Protein AF-A0A257M2D9-F1 (afdb_monomer_lite)

Secondary structure (DSSP, 8-state):
-HHHHHHHHHH---SEEEEE-TTS-HHHHHTS-HHHHHHHHHHHHHHT-EEEEE-SS---TT-S--EEEE----GGGGGS-HHHHHHT-EEEE-------

Radius of gyration: 15.76 Å; chains: 1; bounding box: 34×29×40 Å

pLDDT: mean 91.01, std 9.65, range [38.03, 96.06]

Sequence (100 aa):
MLKAGDLLVRDGNVPFVLLDASGLAARDLRAIPASAWWRLKQVAERTGCRIVVLSTFPLVPCANLRLSISAGLTLEDFDLPRAELLSRLWAVPERIRHVT

Structure (mmCIF, N/CA/C/O backbone):
data_AF-A0A257M2D9-F1
#
_entry.id   AF-A0A257M2D9-F1
#
loop_
_atom_site.group_PDB
_atom_site.id
_atom_site.type_symbol
_atom_site.label_atom_id
_atom_site.label_alt_id
_atom_site.label_comp_id
_atom_site.label_asym_id
_atom_site.label_entity_id
_atom_site.label_seq_id
_atom_site.pdbx_PDB_ins_code
_atom_site.Cartn_x
_atom_site.Cartn_y
_atom_site.Cartn_z
_atom_site.occupancy
_atom_site.B_iso_or_equiv
_atom_site.auth_seq_id
_atom_site.auth_comp_id
_atom_site.auth_asym_id
_atom_site.auth_atom_id
_atom_site.pdbx_PDB_model_num
ATOM 1 N N . MET A 1 1 ? -12.516 3.653 -3.510 1.00 67.81 1 MET A N 1
ATOM 2 C CA . MET A 1 1 ? -11.534 2.781 -2.829 1.00 67.81 1 MET A CA 1
ATOM 3 C C . MET A 1 1 ? -11.796 2.670 -1.327 1.00 67.81 1 MET A C 1
ATOM 5 O O . MET A 1 1 ? -12.231 1.612 -0.899 1.00 67.81 1 MET A O 1
ATOM 9 N N . LEU A 1 2 ? -11.615 3.736 -0.532 1.00 80.88 2 LEU A N 1
ATOM 10 C CA . LEU A 1 2 ? -11.615 3.617 0.936 1.00 80.88 2 LEU A CA 1
ATOM 11 C C . LEU A 1 2 ? -12.933 3.092 1.534 1.00 80.88 2 LEU A C 1
ATOM 13 O O . LEU A 1 2 ? -12.892 2.214 2.378 1.00 80.88 2 LEU A O 1
ATOM 17 N N . LYS A 1 3 ? -14.095 3.534 1.025 1.00 85.81 3 LYS A N 1
ATOM 18 C CA . LYS A 1 3 ? -15.410 3.025 1.464 1.00 85.81 3 LYS A CA 1
ATOM 19 C C . LYS A 1 3 ? -15.586 1.518 1.231 1.00 85.81 3 LYS A C 1
ATOM 21 O O . LYS A 1 3 ? -16.163 0.842 2.066 1.00 85.81 3 LYS A O 1
ATOM 26 N N . ALA A 1 4 ? -15.095 0.994 0.106 1.00 87.56 4 ALA A N 1
ATOM 27 C CA . ALA A 1 4 ? -15.168 -0.438 -0.184 1.00 87.56 4 ALA A CA 1
ATOM 28 C C . ALA A 1 4 ? -14.223 -1.229 0.734 1.00 87.56 4 ALA A C 1
ATOM 30 O O . ALA A 1 4 ? -14.628 -2.234 1.306 1.00 87.56 4 ALA A O 1
ATOM 31 N N . GLY A 1 5 ? -13.002 -0.722 0.950 1.00 89.25 5 GLY A N 1
ATOM 32 C CA . GLY A 1 5 ? -12.076 -1.284 1.935 1.00 89.25 5 GLY A CA 1
ATOM 33 C C . GLY A 1 5 ? -12.659 -1.278 3.350 1.00 89.25 5 GLY A C 1
ATOM 34 O O . GLY A 1 5 ? -12.594 -2.285 4.042 1.00 89.25 5 GLY A O 1
ATOM 35 N N . ASP A 1 6 ? -13.308 -0.186 3.756 1.00 90.50 6 ASP A N 1
ATOM 36 C CA . ASP A 1 6 ? -13.995 -0.092 5.045 1.00 90.50 6 ASP A CA 1
ATOM 37 C C . ASP A 1 6 ? -15.075 -1.163 5.221 1.00 90.50 6 ASP A C 1
ATOM 39 O O . ASP A 1 6 ? -15.205 -1.699 6.317 1.00 90.50 6 ASP A O 1
ATOM 43 N N . LEU A 1 7 ? -15.859 -1.460 4.179 1.00 91.94 7 LEU A N 1
ATOM 44 C CA . LEU A 1 7 ? -16.892 -2.498 4.243 1.00 91.94 7 LEU A CA 1
ATOM 45 C C . LEU A 1 7 ? -16.272 -3.880 4.471 1.00 91.94 7 LEU A C 1
ATOM 47 O O . LEU A 1 7 ? -16.698 -4.581 5.383 1.00 91.94 7 LEU A O 1
ATOM 51 N N . LEU A 1 8 ? -15.230 -4.228 3.708 1.00 92.62 8 LEU A N 1
ATOM 52 C CA . LEU A 1 8 ? -14.537 -5.517 3.833 1.00 92.62 8 LEU A CA 1
ATOM 53 C C . LEU A 1 8 ? -13.897 -5.698 5.211 1.00 92.62 8 LEU A C 1
ATOM 55 O O . LEU A 1 8 ? -13.977 -6.765 5.807 1.00 92.62 8 LEU A O 1
ATOM 59 N N . VAL A 1 9 ? -13.280 -4.641 5.736 1.00 93.38 9 VAL A N 1
ATOM 60 C CA . VAL A 1 9 ? -12.612 -4.688 7.041 1.00 93.38 9 VAL A CA 1
ATOM 61 C C . VAL A 1 9 ? -13.640 -4.756 8.173 1.00 93.38 9 VAL A C 1
ATOM 63 O O . VAL A 1 9 ? -13.412 -5.440 9.163 1.00 93.38 9 VAL A O 1
ATOM 66 N N . ARG A 1 10 ? -14.790 -4.078 8.044 1.00 91.81 10 ARG A N 1
ATOM 67 C CA . ARG A 1 10 ? -15.868 -4.120 9.051 1.00 91.81 10 ARG A CA 1
ATOM 68 C C . ARG A 1 10 ? -16.589 -5.456 9.117 1.00 91.81 10 ARG A C 1
ATOM 70 O O . ARG A 1 10 ? -17.085 -5.779 10.191 1.00 91.81 10 ARG A O 1
ATOM 77 N N . ASP A 1 11 ? -16.664 -6.175 8.003 1.00 90.81 11 ASP A N 1
ATOM 78 C CA . ASP A 1 11 ? -17.275 -7.502 7.945 1.00 90.81 11 ASP A CA 1
ATOM 79 C C . ASP A 1 11 ? -16.573 -8.494 8.889 1.00 90.81 11 ASP A C 1
ATOM 81 O O . ASP A 1 11 ? -17.217 -9.351 9.482 1.00 90.81 11 ASP A O 1
ATOM 85 N N . GLY A 1 12 ? -15.261 -8.335 9.096 1.00 86.44 12 GLY A N 1
ATOM 86 C CA . GLY A 1 12 ? -14.496 -9.106 10.079 1.00 86.44 12 GLY A CA 1
ATOM 87 C C . GLY A 1 12 ? -14.246 -10.568 9.696 1.00 86.44 12 GLY A C 1
ATOM 88 O O . GLY A 1 12 ? -13.485 -11.240 10.386 1.00 86.44 12 GLY A O 1
ATOM 89 N N . ASN A 1 13 ? -14.802 -11.053 8.581 1.00 91.12 13 ASN A N 1
ATOM 90 C CA . ASN A 1 13 ? -14.545 -12.407 8.079 1.00 91.12 13 ASN A CA 1
ATOM 91 C C . ASN A 1 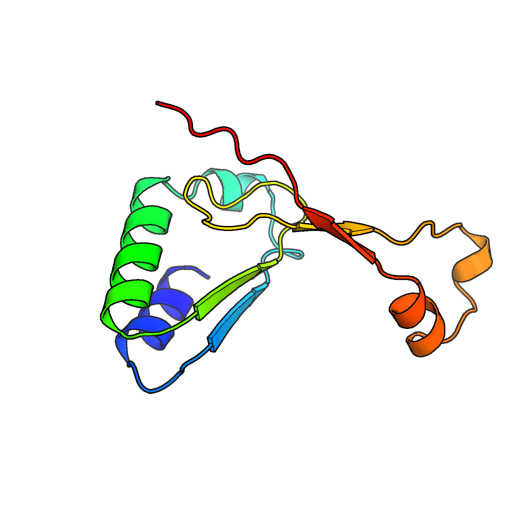13 ? -13.357 -12.471 7.106 1.00 91.12 13 ASN A C 1
ATOM 93 O O . ASN A 1 13 ? -12.959 -13.554 6.677 1.00 91.12 13 ASN A O 1
ATOM 97 N N . VAL A 1 14 ? -12.777 -11.320 6.752 1.00 91.69 14 VAL A N 1
ATOM 98 C CA . VAL A 1 14 ? -11.634 -11.225 5.841 1.00 91.69 14 VAL A CA 1
ATOM 99 C C . VAL A 1 14 ? -10.375 -10.877 6.644 1.00 91.69 14 VAL A C 1
ATOM 101 O O . VAL A 1 14 ? -10.231 -9.739 7.089 1.00 91.69 14 VAL A O 1
ATOM 104 N N . PRO A 1 15 ? -9.425 -11.813 6.827 1.00 91.75 15 PRO A N 1
ATOM 105 C CA . PRO A 1 15 ? -8.240 -11.572 7.656 1.00 91.75 15 PRO A CA 1
ATOM 106 C C . PRO A 1 15 ? -7.201 -10.664 6.979 1.00 91.75 15 PRO A C 1
ATOM 108 O O . PRO A 1 15 ? -6.265 -10.199 7.636 1.00 91.75 15 PRO A O 1
ATOM 111 N N . PHE A 1 16 ? -7.328 -10.432 5.669 1.00 95.25 16 PHE A N 1
ATOM 112 C CA . PHE A 1 16 ? -6.372 -9.674 4.872 1.00 95.25 16 PHE A CA 1
ATOM 113 C C . PHE A 1 16 ? -7.047 -8.919 3.722 1.00 95.25 16 PHE A C 1
ATOM 115 O O . PHE A 1 16 ? -7.719 -9.523 2.888 1.00 95.25 16 PHE A O 1
ATOM 122 N N . VAL A 1 17 ? -6.811 -7.610 3.636 1.00 94.88 17 VAL A N 1
ATOM 123 C CA . VAL A 1 17 ? -7.329 -6.742 2.572 1.00 94.88 17 VAL A CA 1
ATOM 124 C C . VAL A 1 17 ? -6.171 -6.026 1.880 1.00 94.88 17 VAL A C 1
ATOM 126 O O . VAL A 1 17 ? -5.421 -5.276 2.509 1.00 94.88 17 VAL A O 1
ATOM 129 N N . LEU A 1 18 ? -6.055 -6.228 0.566 1.00 95.50 18 LEU A N 1
ATOM 130 C CA . LEU A 1 18 ? -5.121 -5.509 -0.298 1.00 95.50 18 LEU A CA 1
ATOM 131 C C . LEU A 1 18 ? -5.852 -4.377 -1.023 1.00 95.50 18 LEU A C 1
ATOM 133 O O . LEU A 1 18 ? -6.800 -4.619 -1.769 1.00 95.50 18 LEU A O 1
ATOM 137 N N . LEU A 1 19 ? -5.402 -3.143 -0.820 1.00 95.38 19 LEU A N 1
ATOM 138 C CA . LEU A 1 19 ? -5.901 -1.965 -1.522 1.00 95.38 19 LEU A CA 1
ATOM 139 C C . LEU A 1 19 ? -4.865 -1.527 -2.556 1.00 95.38 19 LEU A C 1
ATOM 141 O O . LEU A 1 19 ? -3.840 -0.950 -2.195 1.00 95.38 19 LEU A O 1
ATOM 145 N N . ASP A 1 20 ? -5.132 -1.789 -3.833 1.00 94.38 20 ASP A N 1
ATOM 146 C CA . ASP A 1 20 ? -4.286 -1.302 -4.921 1.00 94.38 20 ASP A CA 1
ATOM 147 C C . ASP A 1 20 ? -4.711 0.106 -5.355 1.00 94.38 20 ASP A C 1
ATOM 149 O O . ASP A 1 20 ? -5.803 0.318 -5.886 1.00 94.38 20 ASP A O 1
ATOM 153 N N . ALA A 1 21 ? -3.841 1.080 -5.095 1.00 94.81 21 ALA A N 1
ATOM 154 C CA . ALA A 1 21 ? -4.001 2.472 -5.491 1.00 94.81 21 ALA A CA 1
ATOM 155 C C . ALA A 1 21 ? -3.069 2.865 -6.651 1.00 94.81 21 ALA A C 1
ATOM 157 O O . ALA A 1 21 ? -3.045 4.033 -7.038 1.00 94.81 21 ALA A O 1
ATOM 158 N N . SER A 1 22 ? -2.304 1.924 -7.213 1.00 91.38 22 SER A N 1
ATOM 159 C CA . SER A 1 22 ? -1.224 2.205 -8.172 1.00 91.38 22 SER A CA 1
ATOM 160 C C . SER A 1 22 ? -1.725 2.798 -9.493 1.00 91.38 22 SER A C 1
ATOM 162 O O . SER A 1 22 ? -1.005 3.556 -10.135 1.00 91.38 22 SER A O 1
ATOM 164 N N . GLY A 1 23 ? -2.970 2.497 -9.874 1.00 90.94 23 GLY A N 1
ATOM 165 C CA . GLY A 1 23 ? -3.625 3.039 -11.070 1.00 90.94 23 GLY A CA 1
ATOM 166 C C . GLY A 1 23 ? -4.431 4.325 -10.848 1.00 90.94 23 GLY A C 1
ATOM 167 O O . GLY A 1 23 ? -5.085 4.794 -11.777 1.00 90.94 23 GLY A O 1
ATOM 168 N N . LEU A 1 24 ? -4.449 4.881 -9.632 1.00 93.81 24 LEU A N 1
ATOM 1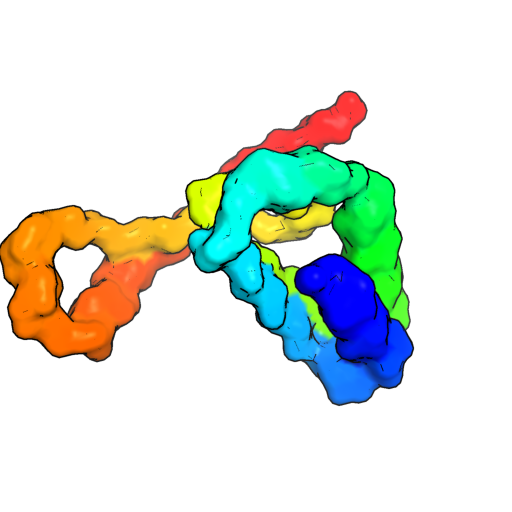69 C CA . LEU A 1 24 ? -5.267 6.050 -9.294 1.00 93.81 24 LEU A CA 1
ATOM 170 C C . LEU A 1 24 ? -4.456 7.350 -9.353 1.00 93.81 24 LEU A C 1
ATOM 172 O O . LEU A 1 24 ? -3.262 7.384 -9.055 1.00 93.81 24 LEU A O 1
ATOM 176 N N . ALA A 1 25 ? -5.121 8.456 -9.699 1.00 94.44 25 ALA A N 1
ATOM 177 C CA . ALA A 1 25 ? -4.466 9.754 -9.794 1.00 94.44 25 ALA A CA 1
ATOM 178 C C . ALA A 1 25 ? -3.961 10.228 -8.420 1.00 94.44 25 ALA A C 1
ATOM 180 O O . ALA A 1 25 ? -4.712 10.302 -7.445 1.00 94.44 25 ALA A O 1
ATOM 181 N N . ALA A 1 26 ? -2.691 10.639 -8.358 1.00 94.44 26 ALA A N 1
ATOM 182 C CA . ALA A 1 26 ? -2.057 11.075 -7.113 1.00 94.44 26 ALA A CA 1
ATOM 183 C C . ALA A 1 26 ? -2.796 12.239 -6.429 1.00 94.44 26 ALA A C 1
ATOM 185 O O . ALA A 1 26 ? -2.828 12.300 -5.202 1.00 94.44 26 ALA A O 1
ATOM 186 N N . ARG A 1 27 ? -3.418 13.143 -7.202 1.00 95.44 27 ARG A N 1
ATOM 187 C CA . ARG A 1 27 ? -4.207 14.264 -6.661 1.00 95.44 27 ARG A CA 1
ATOM 188 C C . ARG A 1 27 ? -5.409 13.778 -5.839 1.00 95.44 27 ARG A C 1
ATOM 190 O O . ARG A 1 27 ? -5.631 14.275 -4.741 1.00 95.44 27 ARG A O 1
ATOM 197 N N . ASP A 1 28 ? -6.121 12.768 -6.337 1.00 94.44 28 ASP A N 1
ATOM 198 C CA . ASP A 1 28 ? -7.339 12.246 -5.712 1.00 94.44 28 ASP A CA 1
ATOM 199 C C . ASP A 1 28 ? -6.970 11.443 -4.459 1.00 94.44 28 ASP A C 1
ATOM 201 O O . ASP A 1 28 ? -7.635 11.520 -3.429 1.00 94.44 28 ASP A O 1
ATOM 205 N N . LEU A 1 29 ? -5.846 10.724 -4.523 1.00 95.19 29 LEU A N 1
ATOM 206 C CA . LEU A 1 29 ? -5.287 9.988 -3.394 1.00 95.19 29 LEU A CA 1
ATOM 207 C C . LEU A 1 29 ? -4.788 10.909 -2.270 1.00 95.19 29 LEU A C 1
ATOM 209 O O . LEU A 1 29 ? -5.040 10.632 -1.099 1.00 95.19 29 LEU A O 1
ATOM 213 N N . ARG A 1 30 ? -4.111 12.016 -2.599 1.00 94.00 30 ARG A N 1
ATOM 214 C CA . ARG A 1 30 ? -3.638 13.004 -1.608 1.00 94.00 30 ARG A CA 1
ATOM 215 C C . ARG A 1 30 ? -4.774 13.791 -0.957 1.00 94.00 30 ARG A C 1
ATOM 217 O O . ARG A 1 30 ? -4.598 14.281 0.152 1.00 94.00 30 ARG A O 1
ATOM 224 N N . ALA A 1 31 ? -5.928 13.892 -1.617 1.00 95.06 31 ALA A N 1
ATOM 225 C CA . ALA A 1 31 ? -7.121 14.508 -1.045 1.00 95.06 31 ALA A CA 1
ATOM 226 C C . ALA A 1 31 ? -7.780 13.646 0.051 1.00 95.06 31 ALA A C 1
ATOM 228 O O . ALA A 1 31 ? -8.658 14.135 0.763 1.00 95.06 31 ALA A O 1
ATOM 229 N N . ILE A 1 32 ? -7.379 12.376 0.209 1.00 94.69 32 ILE A N 1
ATOM 230 C CA . ILE A 1 32 ? -7.897 11.503 1.268 1.00 94.69 32 ILE A CA 1
ATOM 231 C C . ILE A 1 32 ? -7.400 12.015 2.631 1.00 94.69 32 ILE A C 1
ATOM 233 O O . ILE A 1 32 ? -6.191 12.019 2.875 1.00 94.69 32 ILE A O 1
ATOM 237 N N . PRO A 1 33 ? -8.301 12.387 3.561 1.00 94.50 33 PRO A N 1
ATOM 238 C CA . PRO A 1 33 ? -7.898 12.885 4.871 1.00 94.50 33 PRO A CA 1
ATOM 239 C C . PRO A 1 33 ? -7.132 11.837 5.686 1.00 94.50 33 PRO A C 1
ATOM 241 O O . PRO A 1 33 ? -7.504 10.662 5.716 1.00 94.50 33 PRO A O 1
ATOM 244 N N . ALA A 1 34 ? -6.124 12.274 6.448 1.00 94.31 34 ALA A N 1
ATOM 245 C CA . ALA A 1 34 ? -5.374 11.407 7.363 1.00 94.31 34 ALA A CA 1
ATOM 246 C C . ALA A 1 34 ? -6.281 10.683 8.380 1.00 94.31 34 ALA A C 1
ATOM 248 O O . ALA A 1 34 ? -6.060 9.513 8.694 1.00 94.31 34 ALA A O 1
ATOM 249 N N . SER A 1 35 ? -7.353 11.342 8.835 1.00 95.06 35 SER A N 1
ATOM 250 C CA . SER A 1 35 ? -8.352 10.762 9.742 1.00 95.06 35 SER A CA 1
ATOM 251 C C . SER A 1 35 ? -9.068 9.546 9.149 1.00 95.06 35 SER A C 1
ATOM 253 O O . SER A 1 35 ? -9.429 8.624 9.880 1.00 95.06 35 SER A O 1
ATOM 255 N N . ALA A 1 36 ? -9.239 9.499 7.826 1.00 95.12 36 ALA A N 1
ATOM 256 C CA . ALA A 1 36 ? -9.870 8.374 7.152 1.00 95.12 36 ALA A CA 1
ATOM 257 C C . ALA A 1 36 ? -8.971 7.126 7.200 1.00 95.12 36 ALA A C 1
ATOM 259 O O . ALA A 1 36 ? -9.459 6.029 7.476 1.00 95.12 36 ALA A O 1
ATOM 260 N N . TRP A 1 37 ? -7.656 7.304 7.027 1.00 95.69 37 TRP A N 1
ATOM 261 C CA . TRP A 1 37 ? -6.661 6.240 7.196 1.00 95.69 37 TRP A CA 1
ATOM 262 C C . TRP A 1 37 ? -6.579 5.749 8.637 1.00 95.69 37 TRP A C 1
ATOM 264 O O . TRP A 1 37 ? -6.566 4.542 8.876 1.00 95.69 37 TRP A O 1
ATOM 274 N N . TRP A 1 38 ? -6.585 6.677 9.596 1.00 95.31 38 TRP A N 1
ATOM 275 C CA . TRP A 1 38 ? -6.579 6.334 11.015 1.00 95.31 38 TRP A CA 1
ATOM 276 C C . TRP A 1 38 ? -7.808 5.512 11.407 1.00 95.31 38 TRP A C 1
ATOM 278 O O . TRP A 1 38 ? -7.689 4.470 12.048 1.00 95.31 38 TRP A O 1
ATOM 288 N N . ARG A 1 39 ? -8.996 5.927 10.951 1.00 94.69 39 ARG A N 1
ATOM 289 C CA . ARG A 1 39 ? -10.234 5.182 11.194 1.00 94.69 39 ARG A CA 1
ATOM 290 C C . ARG A 1 39 ? -10.178 3.784 10.583 1.00 94.69 39 ARG A C 1
ATOM 292 O O . ARG A 1 39 ? -10.590 2.831 11.236 1.00 94.69 39 ARG A O 1
ATOM 299 N N . LEU A 1 40 ? -9.687 3.657 9.351 1.00 95.44 40 LEU A N 1
ATOM 300 C CA . LEU A 1 40 ? -9.556 2.360 8.690 1.00 95.44 40 LEU A CA 1
ATOM 301 C C . LEU A 1 40 ? -8.613 1.431 9.476 1.00 95.44 40 LEU A C 1
ATOM 303 O O . LEU A 1 40 ? -8.969 0.281 9.726 1.00 95.44 40 LEU A O 1
ATOM 307 N N . LYS A 1 41 ? -7.469 1.950 9.944 1.00 95.06 41 LYS A N 1
ATOM 308 C CA . LYS A 1 41 ? -6.530 1.220 10.810 1.00 95.06 41 LYS A CA 1
ATOM 309 C C . LYS A 1 41 ? -7.195 0.725 12.095 1.00 95.06 41 LYS A C 1
ATOM 311 O O . LYS A 1 41 ? -7.097 -0.457 12.398 1.00 95.06 41 LYS A O 1
ATOM 316 N N . GLN A 1 42 ? -7.918 1.588 12.808 1.00 95.12 42 GLN A N 1
ATOM 317 C CA . GLN A 1 42 ? -8.588 1.197 14.054 1.00 95.12 42 GLN A CA 1
ATOM 318 C C . GLN A 1 42 ? -9.620 0.080 13.848 1.00 95.12 42 GLN A C 1
ATOM 320 O O . GLN A 1 42 ? -9.735 -0.826 14.671 1.00 95.12 42 GLN A O 1
ATOM 325 N N . VAL A 1 43 ? -10.387 0.131 12.753 1.00 95.12 43 VAL A N 1
ATOM 326 C CA . VAL A 1 43 ? -11.342 -0.941 12.433 1.00 95.12 43 VAL A CA 1
ATOM 327 C C . VAL A 1 43 ? -10.597 -2.240 12.119 1.00 95.12 43 VAL A C 1
ATOM 329 O O . VAL A 1 43 ? -11.016 -3.294 12.593 1.00 95.12 43 VAL A O 1
ATOM 332 N N . ALA A 1 44 ? -9.493 -2.167 11.373 1.00 94.81 44 ALA A N 1
ATOM 333 C CA . ALA A 1 44 ? -8.665 -3.325 11.048 1.00 94.81 44 ALA A CA 1
ATOM 334 C C . ALA A 1 44 ? -8.103 -4.001 12.301 1.00 94.81 44 ALA A C 1
ATOM 336 O O . ALA A 1 44 ? -8.283 -5.199 12.491 1.00 94.81 44 ALA A O 1
ATOM 337 N N . GLU A 1 45 ? -7.516 -3.215 13.205 1.00 94.12 45 GLU A N 1
ATOM 338 C CA . GLU A 1 45 ? -6.973 -3.706 14.474 1.00 94.12 45 GLU A CA 1
ATOM 339 C C . GLU A 1 45 ? -8.061 -4.354 15.337 1.00 94.12 45 GLU A C 1
ATOM 341 O O . GLU A 1 45 ? -7.863 -5.449 15.858 1.00 94.12 45 GLU A O 1
ATOM 346 N N . ARG A 1 46 ? -9.246 -3.734 15.429 1.00 95.12 46 ARG A N 1
ATOM 347 C CA . ARG A 1 46 ? -10.371 -4.281 16.203 1.00 95.12 46 ARG A CA 1
ATOM 348 C C . ARG A 1 46 ? -10.921 -5.591 15.635 1.00 95.12 46 ARG A C 1
ATOM 350 O O . ARG A 1 46 ? -11.421 -6.413 16.393 1.00 95.12 46 ARG A O 1
ATOM 357 N N . THR A 1 47 ? -10.881 -5.761 14.318 1.00 94.81 47 THR A N 1
ATOM 358 C CA . THR A 1 47 ? -11.402 -6.955 13.627 1.00 94.81 47 THR A CA 1
ATOM 359 C C . THR A 1 47 ? -10.335 -8.026 13.406 1.00 94.81 47 THR A C 1
ATOM 361 O O . THR A 1 47 ? -10.646 -9.102 12.911 1.00 94.81 47 THR A O 1
ATOM 364 N N . GLY A 1 48 ? -9.074 -7.754 13.761 1.00 93.00 48 GLY A N 1
ATOM 365 C CA . GLY A 1 48 ? -7.948 -8.647 13.476 1.00 93.00 48 GLY A CA 1
ATOM 366 C C . GLY A 1 48 ? -7.549 -8.702 11.993 1.00 93.00 48 GLY A C 1
ATOM 367 O O . GLY A 1 48 ? -6.718 -9.530 11.612 1.00 93.00 48 GLY A O 1
ATOM 368 N N . CYS A 1 49 ? -8.106 -7.825 11.154 1.00 95.38 49 CYS A N 1
ATOM 369 C CA . CYS A 1 49 ? -7.789 -7.736 9.735 1.00 95.38 49 CYS A CA 1
ATOM 370 C C . CYS A 1 49 ? -6.440 -7.037 9.512 1.00 95.38 49 CYS A C 1
ATOM 372 O O . CYS A 1 49 ? -6.137 -5.998 10.102 1.00 95.38 49 CYS A O 1
ATOM 374 N N . ARG A 1 50 ? -5.638 -7.559 8.581 1.00 95.25 50 ARG A N 1
ATOM 375 C CA . ARG A 1 50 ? -4.422 -6.904 8.079 1.00 95.25 50 ARG A CA 1
ATOM 376 C C . ARG A 1 50 ? -4.737 -6.129 6.808 1.00 95.25 50 ARG A C 1
ATOM 378 O O . ARG A 1 50 ? -5.356 -6.669 5.899 1.00 95.25 50 ARG A O 1
ATOM 385 N N . ILE A 1 51 ? -4.290 -4.879 6.724 1.00 95.69 51 ILE A N 1
ATOM 386 C CA . ILE A 1 51 ? -4.467 -4.052 5.526 1.00 95.69 51 ILE A CA 1
ATOM 387 C C . ILE A 1 51 ? -3.108 -3.765 4.909 1.00 95.69 51 ILE A C 1
ATOM 389 O O . ILE A 1 51 ? -2.203 -3.281 5.590 1.00 95.69 51 ILE A O 1
ATOM 393 N N . VAL A 1 52 ? -2.995 -4.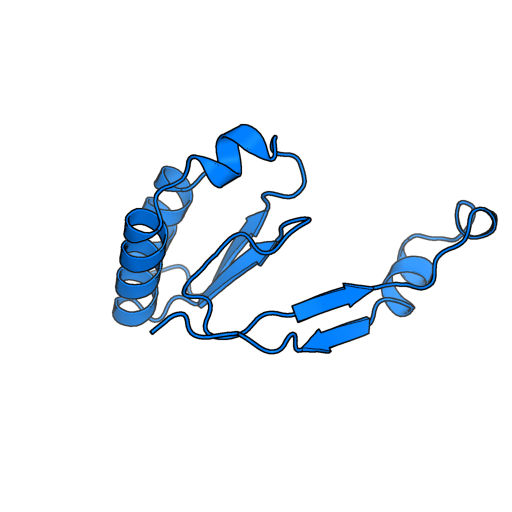012 3.607 1.00 96.06 52 VAL A N 1
ATOM 394 C CA . VAL A 1 52 ? -1.845 -3.611 2.794 1.00 96.06 52 VAL A CA 1
ATOM 395 C C . VAL A 1 52 ? -2.328 -2.639 1.731 1.00 96.06 52 VAL A C 1
ATOM 397 O O . VAL A 1 52 ? -3.334 -2.881 1.070 1.00 96.06 52 VAL A O 1
ATOM 400 N N . VAL A 1 53 ? -1.614 -1.529 1.572 1.00 96.06 53 VAL A N 1
ATOM 401 C CA . VAL A 1 53 ? -1.909 -0.520 0.552 1.00 96.06 53 VAL A CA 1
ATOM 402 C C . VAL A 1 53 ? -0.743 -0.468 -0.424 1.00 96.06 53 VAL A C 1
ATOM 404 O O . VAL A 1 53 ? 0.376 -0.161 -0.014 1.00 96.06 53 VAL A O 1
ATOM 407 N N . LEU A 1 54 ? -1.006 -0.773 -1.694 1.00 96.00 54 LEU A N 1
ATOM 408 C CA . LEU A 1 54 ? -0.043 -0.616 -2.782 1.00 96.00 54 LEU A CA 1
ATOM 409 C C . LEU A 1 54 ? -0.222 0.769 -3.393 1.00 96.00 54 LEU A C 1
ATOM 411 O O . LEU A 1 54 ? -1.325 1.147 -3.785 1.00 96.00 54 LEU A O 1
ATOM 415 N N . SER A 1 55 ? 0.853 1.544 -3.442 1.00 94.94 55 SER A N 1
ATOM 416 C CA . SER A 1 55 ? 0.839 2.896 -3.988 1.00 94.94 55 SER A CA 1
ATOM 417 C C . SER A 1 55 ? 2.222 3.278 -4.498 1.00 94.94 55 SER A C 1
ATOM 419 O O . SER A 1 55 ? 3.232 2.872 -3.934 1.00 94.94 55 SER A O 1
ATOM 421 N N . THR A 1 56 ? 2.271 4.127 -5.524 1.00 92.94 56 THR A N 1
ATOM 422 C CA . THR A 1 56 ? 3.520 4.616 -6.140 1.00 92.94 56 THR A CA 1
ATOM 423 C C . THR A 1 56 ? 4.246 5.685 -5.314 1.00 92.94 56 THR A C 1
ATOM 425 O O . THR A 1 56 ? 5.314 6.151 -5.693 1.00 92.94 56 THR A O 1
ATOM 428 N N . PHE A 1 57 ? 3.672 6.097 -4.183 1.00 92.19 57 PHE A N 1
ATOM 429 C CA . PHE A 1 57 ? 4.255 7.049 -3.239 1.00 92.19 57 PHE A CA 1
ATOM 430 C C . PHE A 1 57 ? 3.775 6.750 -1.808 1.00 92.19 57 PHE A C 1
ATOM 432 O O . PHE A 1 57 ? 2.823 5.983 -1.633 1.00 92.19 57 PHE A O 1
ATOM 439 N N . PRO A 1 58 ? 4.376 7.358 -0.767 1.00 93.25 58 PRO A N 1
ATOM 440 C CA . PRO A 1 58 ? 3.951 7.167 0.618 1.00 93.25 58 PRO A CA 1
ATOM 441 C C . PRO A 1 58 ? 2.528 7.682 0.928 1.00 93.25 58 PRO A C 1
ATOM 443 O O . PRO A 1 58 ? 2.351 8.810 1.375 1.00 93.25 58 PRO A O 1
ATOM 446 N N . LEU A 1 59 ? 1.498 6.856 0.700 1.00 94.50 59 LEU A N 1
ATOM 447 C CA . LEU A 1 59 ? 0.091 7.281 0.783 1.00 94.50 59 LEU A CA 1
ATOM 448 C C . LEU A 1 59 ? -0.501 7.289 2.205 1.00 94.50 59 LEU A C 1
ATOM 450 O O . LEU A 1 59 ? -1.245 8.199 2.552 1.00 94.50 59 LEU A O 1
ATOM 454 N N . VAL A 1 60 ? -0.210 6.272 3.023 1.00 94.94 60 VAL A N 1
ATOM 455 C CA . VAL A 1 60 ? -0.860 6.064 4.334 1.00 94.94 60 VAL A CA 1
ATOM 456 C C . VAL A 1 60 ? -0.009 6.653 5.465 1.00 94.94 60 VAL A C 1
ATOM 458 O O . VAL A 1 60 ? 1.022 6.057 5.778 1.00 94.94 60 VAL A O 1
ATOM 461 N N . PRO A 1 61 ? -0.395 7.760 6.126 1.00 93.25 61 PRO A N 1
ATOM 462 C CA . PRO A 1 61 ? 0.472 8.417 7.112 1.00 93.25 61 PRO A CA 1
ATOM 463 C C . PRO A 1 61 ? 0.720 7.578 8.373 1.00 93.25 61 PRO A C 1
ATOM 465 O O . PRO A 1 61 ? 1.808 7.601 8.932 1.00 93.25 61 PRO A O 1
ATOM 468 N N . CYS A 1 62 ? -0.278 6.800 8.802 1.00 93.81 62 CYS A N 1
ATOM 469 C CA . CYS A 1 62 ? -0.251 6.016 10.040 1.00 93.81 62 CYS A CA 1
ATOM 470 C C . CYS A 1 62 ? 0.120 4.533 9.846 1.00 93.81 62 CYS A C 1
ATOM 472 O O . CYS A 1 62 ? -0.232 3.696 10.687 1.00 93.81 62 CYS A O 1
ATOM 474 N N . ALA A 1 63 ? 0.768 4.195 8.725 1.00 94.75 63 ALA A N 1
ATOM 475 C CA . ALA A 1 63 ? 1.203 2.831 8.435 1.00 94.75 63 ALA A CA 1
ATOM 476 C C . ALA A 1 63 ? 2.169 2.322 9.518 1.00 94.75 63 ALA A C 1
ATOM 478 O O . ALA A 1 63 ? 3.080 3.043 9.913 1.00 94.75 63 ALA A O 1
ATOM 479 N N . ASN A 1 64 ? 1.980 1.086 9.990 1.00 93.69 64 ASN A N 1
ATOM 480 C CA . ASN A 1 64 ? 2.881 0.456 10.968 1.00 93.69 64 ASN A CA 1
ATOM 481 C C . ASN A 1 64 ? 4.188 -0.037 10.328 1.00 93.69 64 ASN A C 1
ATOM 483 O O . ASN A 1 64 ? 5.214 -0.103 10.994 1.00 93.69 64 ASN A O 1
ATOM 487 N N . LEU A 1 65 ? 4.136 -0.394 9.044 1.00 94.19 65 LEU A N 1
ATOM 488 C CA . LEU A 1 65 ? 5.273 -0.812 8.236 1.00 94.19 65 LEU A CA 1
ATOM 489 C C . LEU A 1 65 ? 5.128 -0.181 6.853 1.00 94.19 65 LEU A C 1
ATOM 491 O O . LEU A 1 65 ? 4.037 -0.177 6.279 1.00 94.19 65 LEU A O 1
ATOM 495 N N . ARG A 1 66 ? 6.230 0.336 6.315 1.00 95.50 66 ARG A N 1
ATOM 496 C CA . ARG A 1 66 ? 6.316 0.806 4.936 1.00 95.50 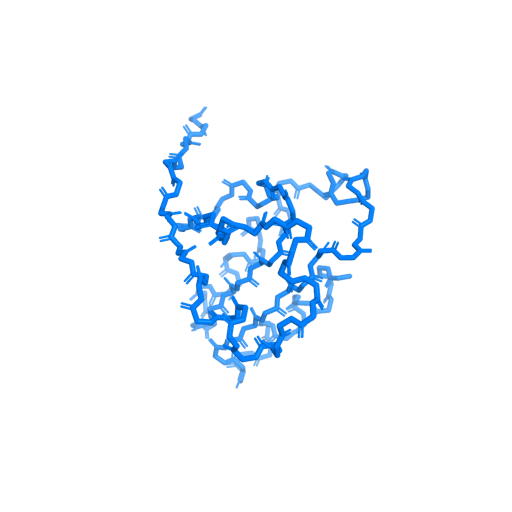66 ARG A CA 1
ATOM 497 C C . ARG A 1 66 ? 7.460 0.079 4.255 1.00 95.50 66 ARG A C 1
ATOM 499 O O . ARG A 1 66 ? 8.573 0.065 4.773 1.00 95.50 66 ARG A O 1
ATOM 506 N N . LEU A 1 67 ? 7.163 -0.513 3.108 1.00 95.06 67 LEU A N 1
ATOM 507 C CA . LEU A 1 67 ? 8.135 -1.177 2.255 1.00 95.06 67 LEU A CA 1
ATOM 508 C C . LEU A 1 67 ? 8.180 -0.434 0.923 1.00 95.06 67 LEU A C 1
ATOM 510 O O . LEU A 1 67 ? 7.128 -0.145 0.351 1.00 95.06 67 LEU A O 1
ATOM 514 N N . SER A 1 68 ? 9.384 -0.150 0.445 1.00 93.75 68 SER A N 1
ATOM 515 C CA . SER A 1 68 ? 9.618 0.211 -0.947 1.00 93.75 68 SER A CA 1
ATOM 516 C C . SER A 1 68 ? 9.933 -1.062 -1.713 1.00 93.75 68 SER A C 1
ATOM 518 O O . SER A 1 68 ? 10.786 -1.838 -1.276 1.00 93.75 68 SER A O 1
ATOM 520 N N . ILE A 1 69 ? 9.238 -1.295 -2.824 1.00 92.44 69 ILE A N 1
ATOM 521 C CA . ILE A 1 69 ? 9.547 -2.402 -3.729 1.00 92.44 69 ILE A CA 1
ATOM 522 C C . ILE A 1 69 ? 10.364 -1.832 -4.877 1.00 92.44 69 ILE A C 1
ATOM 524 O O . ILE A 1 69 ? 9.986 -0.828 -5.478 1.00 92.44 69 ILE A O 1
ATOM 528 N N . SER A 1 70 ? 11.486 -2.468 -5.175 1.00 90.62 70 SER A N 1
ATOM 529 C CA . SER A 1 70 ? 12.340 -2.097 -6.294 1.00 90.62 70 SER A CA 1
ATOM 530 C C . SER A 1 70 ? 12.779 -3.349 -7.036 1.00 90.62 70 SER A C 1
ATOM 532 O O . SER A 1 70 ? 13.005 -4.402 -6.448 1.00 90.62 70 SER A O 1
ATOM 534 N N . ALA A 1 71 ? 12.910 -3.215 -8.345 1.00 89.50 71 ALA A N 1
ATOM 535 C CA . ALA A 1 71 ? 13.675 -4.115 -9.184 1.00 89.50 71 ALA A CA 1
ATOM 536 C C . ALA A 1 71 ? 14.548 -3.196 -10.035 1.00 89.50 71 ALA A C 1
ATOM 538 O O . ALA A 1 71 ? 14.049 -2.207 -10.572 1.00 89.50 71 ALA A O 1
ATOM 539 N N . GLY A 1 72 ? 15.856 -3.447 -10.085 1.00 89.62 72 GLY A N 1
ATOM 540 C CA . GLY A 1 72 ? 16.782 -2.662 -10.906 1.00 89.62 72 GLY A CA 1
ATOM 541 C C . GLY A 1 72 ? 16.570 -2.979 -12.381 1.00 89.62 72 GLY A C 1
ATOM 542 O O . GLY A 1 72 ? 17.409 -3.655 -12.965 1.00 89.62 72 GLY A O 1
ATOM 543 N N . LEU A 1 73 ? 15.409 -2.596 -12.918 1.00 91.94 73 LEU A N 1
ATOM 544 C CA . LEU A 1 73 ? 14.965 -2.905 -14.270 1.00 91.94 73 LEU A CA 1
ATOM 545 C C . LEU A 1 73 ? 15.497 -1.869 -15.260 1.00 91.94 73 LEU A C 1
ATOM 547 O O . LEU A 1 73 ? 15.481 -0.668 -14.977 1.00 91.94 73 LEU A O 1
ATOM 551 N N . THR A 1 74 ? 15.937 -2.335 -16.423 1.00 93.00 74 THR A N 1
ATOM 552 C CA . THR A 1 74 ? 16.369 -1.509 -17.557 1.00 93.00 74 THR A CA 1
ATOM 553 C C . THR A 1 74 ? 15.418 -1.696 -18.744 1.00 93.00 74 THR A C 1
ATOM 555 O O . THR A 1 74 ? 14.472 -2.479 -18.688 1.00 93.00 74 THR A O 1
ATOM 558 N N . LEU A 1 75 ? 15.648 -0.967 -19.842 1.00 93.06 75 LEU A N 1
ATOM 559 C CA . LEU A 1 75 ? 14.868 -1.148 -21.073 1.00 93.06 75 LEU A CA 1
ATOM 560 C C . LEU A 1 75 ? 15.099 -2.517 -21.734 1.00 93.06 75 LEU A C 1
ATOM 562 O O . LEU A 1 75 ? 14.250 -2.967 -22.493 1.00 93.06 75 LEU A O 1
ATOM 566 N N . GLU A 1 76 ? 16.216 -3.184 -21.439 1.00 93.38 76 GLU A N 1
ATOM 567 C CA . GLU A 1 76 ? 16.532 -4.518 -21.968 1.00 93.38 76 GLU A CA 1
ATOM 568 C C . GLU A 1 76 ? 15.645 -5.605 -21.339 1.00 93.38 76 GLU A C 1
ATOM 570 O O . GLU A 1 76 ? 15.465 -6.676 -21.908 1.00 93.38 76 GLU A O 1
ATOM 575 N N . ASP A 1 77 ? 15.032 -5.312 -20.190 1.00 94.75 77 ASP A N 1
ATOM 576 C CA . ASP A 1 77 ? 14.219 -6.266 -19.440 1.00 94.75 77 ASP A CA 1
ATOM 577 C C . ASP A 1 77 ? 12.786 -6.429 -20.002 1.00 94.75 77 ASP A C 1
ATOM 579 O O . ASP A 1 77 ? 12.015 -7.239 -19.490 1.00 94.75 77 ASP A O 1
ATOM 583 N N . PHE A 1 78 ? 12.398 -5.679 -21.045 1.00 92.44 78 PHE A N 1
ATOM 584 C CA . PHE A 1 78 ? 11.038 -5.719 -21.616 1.00 92.44 78 PHE A CA 1
ATOM 585 C C . PHE A 1 78 ? 10.667 -7.064 -22.250 1.00 92.44 78 PHE A C 1
ATOM 587 O O . PHE A 1 78 ? 9.490 -7.431 -22.239 1.00 92.44 78 PHE A O 1
ATOM 594 N N . ASP A 1 79 ? 11.655 -7.793 -22.769 1.00 95.00 79 ASP A N 1
ATOM 595 C CA . ASP A 1 79 ? 11.452 -9.095 -23.412 1.00 95.00 79 ASP A CA 1
ATOM 596 C C . ASP A 1 79 ? 11.489 -10.261 -22.409 1.00 95.00 79 ASP A C 1
ATOM 598 O O . ASP A 1 79 ? 11.214 -11.410 -22.771 1.00 95.00 79 ASP A O 1
ATOM 602 N N . LEU A 1 80 ? 11.807 -9.989 -21.137 1.00 95.19 80 LEU A N 1
ATOM 603 C CA . LEU A 1 80 ? 11.897 -11.029 -20.121 1.00 95.19 80 LEU A CA 1
ATOM 604 C C . LEU A 1 80 ? 10.507 -11.523 -19.695 1.00 95.19 80 LEU A C 1
ATOM 606 O O . LEU A 1 80 ? 9.570 -10.735 -19.513 1.00 95.19 80 LEU A O 1
ATOM 610 N N . PRO A 1 81 ? 10.351 -12.834 -19.438 1.00 95.81 81 PRO A N 1
ATOM 611 C CA . PRO A 1 81 ? 9.130 -13.366 -18.861 1.00 95.81 81 PRO A CA 1
ATOM 612 C C . PRO A 1 81 ? 8.800 -12.689 -17.528 1.00 95.81 81 PRO A C 1
ATOM 614 O O . PRO A 1 81 ? 9.660 -12.488 -16.671 1.00 95.81 81 PRO A O 1
ATOM 617 N N . ARG A 1 82 ? 7.509 -12.443 -17.276 1.00 93.44 82 ARG A N 1
ATOM 618 C CA . ARG A 1 82 ? 7.035 -11.840 -16.017 1.00 93.44 82 ARG A CA 1
ATOM 619 C C . ARG A 1 82 ? 7.588 -12.534 -14.766 1.00 93.44 82 ARG A C 1
ATOM 621 O O . ARG A 1 82 ? 7.874 -11.862 -13.783 1.00 93.44 82 ARG A O 1
ATOM 628 N N . ALA A 1 83 ? 7.723 -13.860 -14.784 1.00 95.06 83 ALA A N 1
ATOM 629 C CA . ALA A 1 83 ? 8.255 -14.618 -13.651 1.00 95.06 83 ALA A CA 1
ATOM 630 C C . ALA A 1 83 ? 9.705 -14.228 -13.303 1.00 95.06 83 ALA A C 1
ATOM 632 O O . ALA A 1 83 ? 10.053 -14.168 -12.125 1.00 95.06 83 ALA A O 1
ATOM 633 N N . GLU A 1 84 ? 10.519 -13.911 -14.309 1.00 94.75 84 GLU A N 1
ATOM 634 C CA . GLU A 1 84 ? 11.908 -13.475 -14.146 1.00 94.75 84 GLU A CA 1
ATOM 635 C C . GLU A 1 84 ? 11.995 -12.033 -13.633 1.00 94.75 84 GLU A C 1
ATOM 637 O O . GLU A 1 84 ? 12.795 -11.718 -12.755 1.00 94.75 84 GLU A O 1
ATOM 642 N N . LEU A 1 85 ? 11.095 -11.162 -14.090 1.00 94.00 85 LEU A N 1
ATOM 643 C CA . LEU A 1 85 ? 10.978 -9.809 -13.542 1.00 94.00 85 LEU A CA 1
ATOM 644 C C . LEU A 1 85 ? 10.573 -9.835 -12.062 1.00 94.00 85 LEU A C 1
ATOM 646 O O . LEU A 1 85 ? 11.113 -9.084 -11.249 1.00 94.00 85 LEU A O 1
ATOM 650 N N . LEU A 1 86 ? 9.636 -10.717 -11.698 1.00 93.25 86 LEU A N 1
ATOM 651 C CA . LEU A 1 86 ? 9.160 -10.852 -10.321 1.00 93.25 86 LEU A CA 1
ATOM 652 C C . LEU A 1 86 ? 10.234 -11.406 -9.376 1.00 93.25 86 LEU A C 1
ATOM 654 O O . LEU A 1 86 ? 10.277 -10.982 -8.223 1.00 93.25 86 LEU A O 1
ATOM 658 N N . SER A 1 87 ? 11.107 -12.310 -9.834 1.00 93.62 87 SER A N 1
ATOM 659 C CA . SER A 1 87 ? 12.176 -12.873 -8.992 1.00 93.62 87 SER A CA 1
ATOM 660 C C . SER A 1 87 ? 13.263 -11.852 -8.632 1.00 93.62 87 SER A C 1
ATOM 662 O O . SER A 1 87 ? 13.975 -12.036 -7.646 1.00 93.62 87 SER A O 1
ATOM 664 N N . ARG A 1 88 ? 13.363 -10.752 -9.392 1.00 94.44 88 ARG A N 1
ATOM 665 C CA . ARG A 1 88 ? 14.285 -9.630 -9.143 1.00 94.44 88 ARG A CA 1
ATOM 666 C C . ARG A 1 88 ? 13.725 -8.566 -8.199 1.00 94.44 88 ARG A C 1
ATOM 668 O O . ARG A 1 88 ? 14.459 -7.646 -7.831 1.00 94.44 88 ARG A O 1
ATOM 675 N N . LEU A 1 89 ? 12.448 -8.658 -7.819 1.00 93.88 89 LEU A N 1
ATOM 676 C CA . LEU A 1 89 ? 11.855 -7.727 -6.866 1.00 93.88 89 LEU A CA 1
ATOM 677 C C . LEU A 1 89 ? 12.451 -7.945 -5.480 1.00 93.88 89 LEU A C 1
ATOM 679 O O . LEU A 1 89 ? 12.453 -9.052 -4.944 1.00 93.88 89 LEU A O 1
ATOM 683 N N . TRP A 1 90 ? 12.873 -6.853 -4.860 1.00 94.50 90 TRP A N 1
ATOM 684 C CA . TRP A 1 90 ? 13.236 -6.827 -3.455 1.00 94.50 90 TRP A CA 1
ATOM 685 C C . TRP A 1 90 ? 12.447 -5.744 -2.726 1.00 94.50 90 TRP A C 1
ATOM 687 O O . TRP A 1 90 ? 12.037 -4.737 -3.308 1.00 94.50 90 TRP A O 1
ATOM 697 N N . ALA A 1 91 ? 12.228 -5.962 -1.430 1.00 93.31 91 ALA A N 1
ATOM 698 C CA . ALA A 1 91 ? 11.572 -5.007 -0.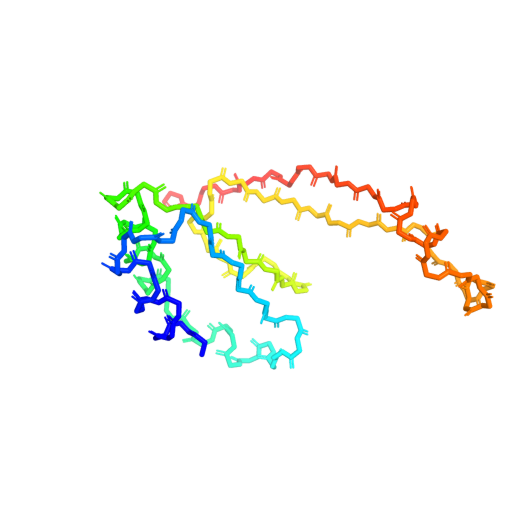550 1.00 93.31 91 ALA A CA 1
ATOM 699 C C . ALA A 1 91 ? 12.585 -4.430 0.443 1.00 93.31 91 ALA A C 1
ATOM 701 O O . ALA A 1 91 ? 13.266 -5.186 1.136 1.00 93.31 91 ALA A O 1
ATOM 702 N N . VAL A 1 92 ? 12.657 -3.102 0.549 1.00 92.06 92 VAL A N 1
ATOM 703 C CA . VAL A 1 92 ? 13.409 -2.424 1.617 1.00 92.06 92 VAL A CA 1
ATOM 704 C C . VAL A 1 92 ? 12.442 -1.726 2.563 1.00 92.06 92 VAL A C 1
ATOM 706 O O . VAL A 1 92 ? 11.563 -0.990 2.106 1.00 92.06 92 VAL A O 1
ATOM 709 N N . PRO A 1 93 ? 12.599 -1.916 3.884 1.00 91.06 93 PRO A N 1
ATOM 710 C CA . PRO A 1 93 ? 11.885 -1.121 4.869 1.00 91.06 93 PRO A CA 1
ATOM 711 C C . PRO A 1 93 ? 12.228 0.363 4.731 1.00 91.06 93 PRO A C 1
ATOM 713 O O . PRO A 1 93 ? 13.393 0.757 4.806 1.00 91.06 93 PRO A O 1
ATOM 716 N N . GLU A 1 94 ? 11.213 1.207 4.582 1.00 89.31 94 GLU A N 1
ATOM 717 C CA . GLU A 1 94 ? 11.392 2.652 4.679 1.00 89.31 94 GLU A CA 1
ATOM 718 C C . GLU A 1 94 ? 11.299 3.094 6.139 1.00 89.31 94 GLU A C 1
ATOM 720 O O . GLU A 1 94 ? 10.432 2.652 6.898 1.00 89.31 94 GLU A O 1
ATOM 725 N N . ARG A 1 95 ? 12.175 4.022 6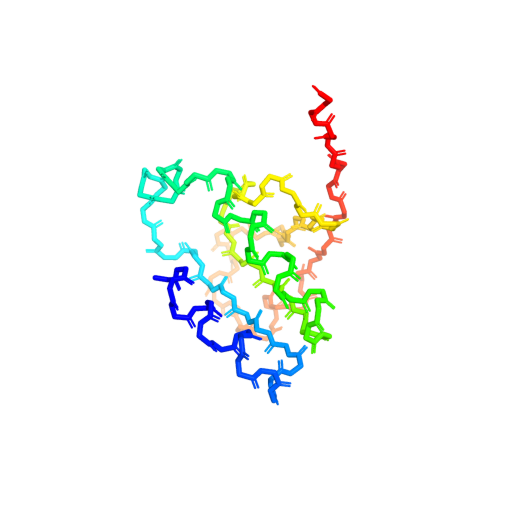.539 1.00 76.38 95 ARG A N 1
ATOM 726 C CA . ARG A 1 95 ? 12.119 4.616 7.876 1.00 76.38 95 ARG A CA 1
ATOM 727 C C . ARG A 1 95 ? 10.848 5.464 7.991 1.00 76.38 95 ARG A C 1
ATOM 729 O O . ARG A 1 95 ? 10.757 6.538 7.398 1.00 76.38 95 ARG A O 1
ATOM 736 N N . ILE A 1 96 ? 9.882 4.997 8.777 1.00 69.69 96 ILE A N 1
ATOM 737 C CA . ILE A 1 96 ? 8.646 5.733 9.052 1.00 69.69 96 ILE A CA 1
ATOM 738 C C . ILE A 1 96 ? 8.995 6.899 9.975 1.00 69.69 96 ILE A C 1
ATOM 740 O O . ILE A 1 96 ? 9.356 6.709 11.135 1.00 69.69 96 ILE A O 1
ATOM 744 N N . ARG A 1 97 ? 8.917 8.126 9.456 1.00 59.72 97 ARG A N 1
ATOM 745 C CA . ARG A 1 97 ? 8.983 9.321 10.297 1.00 59.72 97 ARG A CA 1
ATOM 746 C C . ARG A 1 97 ? 7.610 9.494 10.936 1.00 59.72 97 ARG A C 1
ATOM 748 O O . ARG A 1 97 ? 6.662 9.866 10.250 1.00 59.72 97 ARG A O 1
ATOM 755 N N . HIS A 1 98 ? 7.498 9.192 12.225 1.00 52.50 98 HIS A N 1
ATOM 756 C CA . HIS A 1 98 ? 6.344 9.625 13.001 1.00 52.50 98 HIS A CA 1
ATOM 757 C C . HIS A 1 98 ? 6.368 11.154 13.046 1.00 52.50 98 HIS A C 1
ATOM 759 O O . HIS A 1 98 ? 7.301 11.743 13.585 1.00 52.50 98 HIS A O 1
ATOM 765 N N . VAL A 1 99 ? 5.380 11.790 12.421 1.00 49.41 99 VAL A N 1
ATOM 766 C CA . VAL A 1 99 ? 5.090 13.201 12.677 1.00 49.41 99 VAL A CA 1
ATOM 767 C C . VAL A 1 99 ? 4.422 13.227 14.050 1.00 49.41 99 VAL A C 1
ATOM 769 O O . VAL A 1 99 ? 3.295 12.750 14.181 1.00 49.41 99 VAL A O 1
ATOM 772 N N . THR A 1 100 ? 5.182 13.641 15.066 1.00 38.03 100 THR A N 1
ATOM 773 C CA . THR A 1 100 ? 4.681 14.000 16.404 1.00 38.03 100 THR A CA 1
ATOM 774 C C . THR A 1 100 ? 3.751 15.193 16.335 1.00 38.03 100 THR A C 1
ATOM 776 O O . THR A 1 100 ? 4.082 16.123 15.564 1.00 38.03 100 THR A O 1
#

Foldseek 3Di:
DLVVLQVVLQVLPAQEDEAECAPPDPVVLQPDDLVSLVVSVVSNVVSNHDYHYHYPDDRHLPDPWDKDKDAPDDPVCPPPDPVVSVVRIDIDTDDRDPPD